Protein AF-A0A9D7KJK5-F1 (afdb_monomer_lite)

Sequence (68 aa):
MDLLKPTNQGNIPVELSGFSAIPLGNKVTLQWTTETETNNMGFEIERRDKYGDWKKIAFSKRIRNIDP

Foldseek 3Di:
DDPPDPPPPDDFDFAWPDWDWDDDPPDTDIDTDTPGDDPDQFDFDWDDDPPGDTDGPDTGRDDDDPDD

Secondary structure (DSSP, 8-state):
---------S----EEEEEEEEEETTEEEEEEEEEE-SS---EEEEE--TTS--EE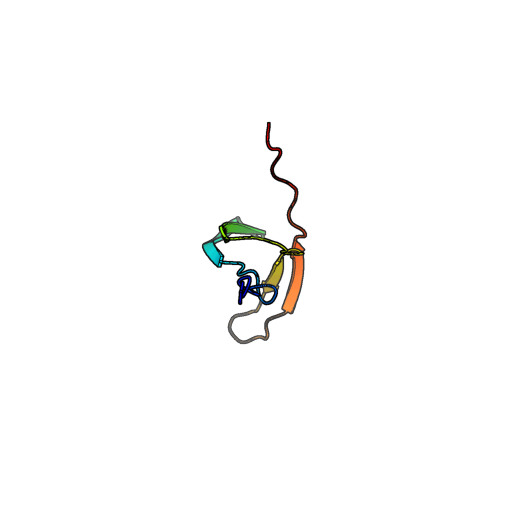EEEE--PPP---

Structure (mmCIF, N/CA/C/O backbone):
data_AF-A0A9D7KJK5-F1
#
_entry.id   AF-A0A9D7KJK5-F1
#
loop_
_atom_site.group_PDB
_atom_site.id
_atom_site.type_symbol
_atom_site.label_atom_id
_atom_site.label_alt_id
_atom_site.label_comp_id
_atom_site.label_asym_id
_atom_site.label_entity_id
_atom_site.label_seq_id
_atom_site.pdbx_PDB_ins_code
_atom_site.Cartn_x
_atom_site.Cartn_y
_atom_site.Cartn_z
_atom_site.occupancy
_atom_site.B_iso_or_equiv
_atom_site.auth_seq_id
_atom_site.auth_comp_id
_atom_site.auth_asym_id
_atom_site.auth_atom_id
_atom_site.pdbx_PDB_model_num
ATOM 1 N N . MET A 1 1 ? 30.294 -21.799 -27.192 1.00 47.91 1 MET A N 1
ATOM 2 C CA . MET A 1 1 ? 29.646 -20.477 -27.091 1.00 47.91 1 MET A CA 1
ATOM 3 C C . MET A 1 1 ? 28.362 -20.673 -26.316 1.00 47.91 1 MET A C 1
ATOM 5 O O . MET A 1 1 ? 27.312 -20.841 -26.917 1.00 47.91 1 MET A O 1
ATOM 9 N N . ASP A 1 2 ? 28.466 -20.700 -24.993 1.00 50.84 2 ASP A N 1
ATOM 10 C CA . ASP A 1 2 ? 27.298 -20.692 -24.119 1.00 50.84 2 ASP A CA 1
ATOM 11 C C . ASP A 1 2 ? 27.087 -19.261 -23.648 1.00 50.84 2 ASP A C 1
ATOM 13 O O . ASP A 1 2 ? 27.704 -18.791 -22.695 1.00 50.84 2 ASP A O 1
ATOM 17 N N . LEU A 1 3 ? 26.241 -18.538 -24.377 1.00 51.53 3 LEU A N 1
ATOM 18 C CA . LEU A 1 3 ? 25.676 -17.283 -23.902 1.00 51.53 3 LEU A CA 1
ATOM 19 C C . LEU A 1 3 ? 24.394 -17.630 -23.149 1.00 51.53 3 LEU A C 1
ATOM 21 O O . LEU A 1 3 ? 23.293 -17.526 -23.692 1.00 51.53 3 LEU A O 1
ATOM 25 N N . LEU A 1 4 ? 24.544 -18.066 -21.896 1.00 54.09 4 LEU A N 1
ATOM 26 C CA . LEU A 1 4 ? 23.442 -18.062 -20.940 1.00 54.09 4 LEU A CA 1
ATOM 27 C C . LEU A 1 4 ? 23.016 -16.603 -20.746 1.00 54.09 4 LEU A C 1
ATOM 29 O O . LEU A 1 4 ? 23.620 -15.840 -19.994 1.00 54.09 4 LEU A O 1
ATOM 33 N N . LYS A 1 5 ? 21.989 -16.198 -21.496 1.00 56.25 5 LYS A N 1
ATOM 34 C CA . LYS A 1 5 ? 21.243 -14.966 -21.250 1.00 56.25 5 LYS A CA 1
ATOM 35 C C . LYS A 1 5 ? 20.674 -15.067 -19.832 1.00 56.25 5 LYS A C 1
ATOM 37 O O . LYS A 1 5 ? 20.123 -16.121 -19.513 1.00 56.25 5 LYS A O 1
ATOM 42 N N . PRO A 1 6 ? 20.763 -14.030 -18.984 1.00 46.78 6 PRO A N 1
ATOM 43 C CA . PRO A 1 6 ? 20.117 -14.080 -17.683 1.00 46.78 6 PRO A CA 1
ATOM 44 C C . PRO A 1 6 ? 18.608 -14.195 -17.911 1.00 46.78 6 PRO A C 1
ATOM 46 O O . PRO A 1 6 ? 17.944 -13.237 -18.306 1.00 46.78 6 PRO A O 1
ATOM 49 N N . THR A 1 7 ? 18.054 -15.388 -17.709 1.00 52.09 7 THR A N 1
ATOM 50 C CA . THR A 1 7 ? 16.611 -15.620 -17.707 1.00 52.09 7 THR A CA 1
ATOM 51 C C . THR A 1 7 ? 16.062 -15.138 -16.375 1.00 52.09 7 THR A C 1
ATOM 53 O O . THR A 1 7 ? 15.720 -15.937 -15.512 1.00 52.09 7 THR A O 1
ATOM 56 N N . ASN A 1 8 ? 15.990 -13.823 -16.190 1.00 54.84 8 ASN A N 1
ATOM 57 C CA . ASN A 1 8 ? 15.175 -13.243 -15.127 1.00 54.84 8 ASN A CA 1
ATOM 58 C C . ASN A 1 8 ? 13.846 -12.744 -15.717 1.00 54.84 8 ASN A C 1
ATOM 60 O O . ASN A 1 8 ? 13.463 -11.588 -15.590 1.00 54.84 8 ASN A O 1
ATOM 64 N N . GLN A 1 9 ? 13.159 -13.640 -16.431 1.00 55.12 9 GLN A N 1
ATOM 65 C CA . GLN 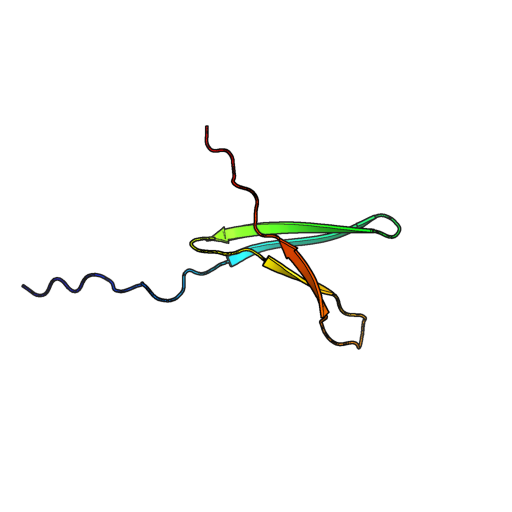A 1 9 ? 11.739 -13.512 -16.748 1.00 55.12 9 GLN A CA 1
ATOM 66 C C . GLN A 1 9 ? 10.978 -14.314 -15.694 1.00 55.12 9 GLN A C 1
ATOM 68 O O . GLN A 1 9 ? 10.719 -15.495 -15.904 1.00 55.12 9 GLN A O 1
ATOM 73 N N . GLY A 1 10 ? 10.685 -13.735 -14.530 1.00 60.72 10 GLY A N 1
ATOM 74 C CA . GLY A 1 10 ? 10.036 -14.543 -13.496 1.00 60.72 10 GLY A CA 1
ATOM 75 C C . GLY A 1 10 ? 9.299 -13.799 -12.410 1.00 60.72 10 GLY A C 1
ATOM 76 O O . GLY A 1 10 ? 8.157 -14.134 -12.161 1.00 60.72 10 GLY A O 1
ATOM 77 N N . ASN A 1 11 ? 9.896 -12.789 -11.791 1.00 56.44 11 ASN A N 1
ATOM 78 C CA . ASN A 1 11 ? 9.221 -11.972 -10.792 1.00 56.44 11 ASN A CA 1
ATOM 79 C C . ASN A 1 11 ? 9.838 -10.601 -10.886 1.00 56.44 11 ASN A C 1
ATOM 81 O O . ASN A 1 11 ? 11.017 -10.429 -10.586 1.00 56.44 11 ASN A O 1
ATOM 85 N N . ILE A 1 12 ? 9.062 -9.652 -11.379 1.00 61.19 12 ILE A N 1
ATOM 86 C CA . ILE A 1 12 ? 9.522 -8.286 -11.382 1.00 61.19 12 ILE A CA 1
ATOM 87 C C . ILE A 1 12 ? 9.066 -7.695 -10.051 1.00 61.19 12 ILE A C 1
ATOM 89 O O . ILE A 1 12 ? 7.856 -7.590 -9.838 1.00 61.19 12 ILE A O 1
ATOM 93 N N . PRO A 1 13 ? 9.993 -7.443 -9.112 1.00 71.94 13 PRO A N 1
ATOM 94 C CA . PRO A 1 13 ? 9.624 -7.050 -7.768 1.00 71.94 13 PRO A CA 1
ATOM 95 C C . PRO A 1 13 ? 8.900 -5.709 -7.838 1.00 71.94 13 PRO A C 1
ATOM 97 O O . PRO A 1 13 ? 9.342 -4.771 -8.503 1.00 71.94 13 PRO A O 1
ATOM 100 N N . VAL A 1 14 ? 7.744 -5.650 -7.187 1.00 77.12 14 VAL A N 1
ATOM 101 C CA . VAL A 1 14 ? 7.217 -4.385 -6.702 1.00 77.12 14 VAL A CA 1
ATOM 102 C C . VAL A 1 14 ? 7.776 -4.207 -5.300 1.00 77.12 14 VAL A C 1
ATOM 104 O O . VAL A 1 14 ? 7.599 -5.072 -4.444 1.00 77.12 14 VAL A O 1
ATOM 107 N N . GLU A 1 15 ? 8.484 -3.112 -5.075 1.00 82.25 15 GLU A N 1
ATOM 108 C CA . GLU A 1 15 ? 9.109 -2.814 -3.790 1.00 82.25 15 GLU A CA 1
ATOM 109 C C . GLU A 1 15 ? 8.623 -1.456 -3.315 1.00 82.25 15 GLU A C 1
ATOM 111 O O . GLU A 1 15 ? 8.826 -0.457 -3.998 1.00 82.25 15 GLU A O 1
ATOM 116 N N . LEU A 1 16 ? 7.949 -1.414 -2.166 1.00 84.50 16 LEU A N 1
ATOM 117 C CA . LEU A 1 16 ? 7.503 -0.164 -1.558 1.00 84.50 16 LEU A CA 1
ATOM 118 C C . LEU A 1 16 ? 8.659 0.467 -0.773 1.00 84.50 16 LEU A C 1
ATOM 120 O O . LEU A 1 16 ? 9.114 -0.117 0.204 1.00 84.50 16 LEU A O 1
ATOM 124 N N . SER A 1 17 ? 9.067 1.684 -1.138 1.00 88.38 17 SER A N 1
ATOM 125 C CA . SER A 1 17 ? 9.956 2.523 -0.308 1.00 88.38 17 SER A CA 1
ATOM 126 C C . SER A 1 17 ? 9.208 3.189 0.838 1.00 88.38 17 SER A C 1
ATOM 128 O O . SER A 1 17 ? 9.807 3.618 1.822 1.00 88.38 17 SER A O 1
ATOM 130 N N . GLY A 1 18 ? 7.895 3.355 0.690 1.00 89.62 18 GLY A N 1
ATOM 131 C CA . GLY A 1 18 ? 7.101 4.117 1.635 1.00 89.62 18 GLY A CA 1
ATOM 132 C C . GLY A 1 18 ? 5.625 3.795 1.528 1.00 89.62 18 GLY A C 1
ATOM 133 O O . GLY A 1 18 ? 5.087 3.608 0.438 1.00 89.62 18 GLY A O 1
ATOM 134 N N . PHE A 1 19 ? 4.967 3.765 2.681 1.00 92.06 19 PHE A N 1
ATOM 135 C CA . PHE A 1 19 ? 3.521 3.671 2.800 1.00 92.06 19 PHE A CA 1
ATOM 136 C C . PHE A 1 19 ? 3.066 4.482 4.013 1.00 92.06 19 PHE A C 1
ATOM 138 O O . PHE A 1 19 ? 3.583 4.306 5.117 1.00 92.06 19 PHE A O 1
ATOM 145 N N . SER A 1 20 ? 2.088 5.360 3.819 1.00 94.88 20 SER A N 1
ATOM 146 C CA . SER A 1 20 ? 1.449 6.115 4.890 1.00 94.88 20 SER A CA 1
ATOM 147 C C . SER A 1 20 ? -0.068 6.110 4.720 1.00 94.88 20 SER A C 1
ATOM 149 O O . SER A 1 20 ? -0.610 6.176 3.615 1.00 94.88 20 SER A O 1
ATOM 151 N N . ALA A 1 21 ? -0.764 6.019 5.851 1.00 94.88 21 ALA A N 1
ATOM 152 C CA . ALA A 1 21 ? -2.210 6.132 5.934 1.00 94.88 21 ALA A CA 1
ATOM 153 C C . ALA A 1 21 ? -2.540 7.312 6.849 1.00 94.88 21 ALA A C 1
ATOM 155 O O . ALA A 1 21 ? -2.286 7.267 8.052 1.00 94.88 21 ALA A O 1
ATOM 156 N N . ILE A 1 22 ? -3.074 8.382 6.269 1.00 96.94 22 ILE A N 1
ATOM 157 C CA . ILE A 1 22 ? -3.299 9.653 6.955 1.00 96.94 22 ILE A CA 1
ATOM 158 C C . ILE A 1 22 ? -4.807 9.818 7.180 1.00 96.94 22 ILE A C 1
ATOM 160 O O . ILE A 1 22 ? -5.547 9.988 6.204 1.00 96.94 22 ILE A O 1
ATOM 164 N N . PRO A 1 23 ? -5.302 9.748 8.430 1.00 95.19 23 PRO A N 1
ATOM 165 C CA . PRO A 1 23 ? -6.712 9.973 8.715 1.00 95.19 23 PRO A CA 1
ATOM 166 C C . PRO A 1 23 ? -7.073 11.453 8.523 1.00 95.19 23 PRO A C 1
ATOM 168 O O . PRO A 1 23 ? -6.381 12.346 9.008 1.00 95.19 23 PRO A O 1
ATOM 171 N N . LEU A 1 24 ? -8.187 11.710 7.841 1.00 95.19 24 LEU A N 1
ATOM 172 C CA . LEU A 1 24 ? -8.758 13.036 7.616 1.00 95.19 24 LEU A CA 1
ATOM 173 C C . LEU A 1 24 ? -10.263 12.984 7.904 1.00 95.19 24 LEU A C 1
ATOM 175 O O . LEU A 1 24 ? -11.080 12.693 7.026 1.00 95.19 24 LEU A O 1
ATOM 179 N N . GLY A 1 25 ? -10.628 13.227 9.164 1.00 94.88 25 GLY A N 1
ATOM 180 C CA . GLY A 1 25 ? -12.005 13.084 9.634 1.00 94.88 25 GLY A CA 1
ATOM 181 C C . GLY A 1 25 ? -12.501 11.646 9.470 1.00 94.88 25 GLY A C 1
ATOM 182 O O . GLY A 1 25 ? -11.968 10.726 10.083 1.00 94.88 25 GLY A O 1
ATOM 183 N N . ASN A 1 26 ? -13.511 11.450 8.622 1.00 93.88 26 ASN A N 1
ATOM 184 C CA . ASN A 1 26 ? -14.071 10.135 8.294 1.00 93.88 26 ASN A CA 1
ATOM 185 C C . ASN A 1 26 ? -13.437 9.475 7.054 1.00 93.88 26 ASN A C 1
ATOM 187 O O . ASN A 1 26 ? -13.944 8.460 6.574 1.00 93.88 26 ASN A O 1
ATOM 191 N N . LYS A 1 27 ? -12.360 10.051 6.511 1.00 93.12 27 LYS A N 1
ATOM 192 C CA . LYS A 1 27 ? -11.623 9.529 5.354 1.00 93.12 27 LYS A CA 1
ATOM 193 C C . LYS A 1 27 ? -10.202 9.150 5.752 1.00 93.12 27 LYS A C 1
ATOM 195 O O . LYS A 1 27 ? -9.685 9.610 6.766 1.00 93.12 27 LYS A O 1
ATOM 200 N N . VAL A 1 28 ? -9.562 8.329 4.927 1.00 94.00 28 VAL A N 1
ATOM 201 C CA . VAL A 1 28 ? -8.136 8.011 5.041 1.00 94.00 28 VAL A CA 1
ATOM 202 C C . VAL A 1 28 ? -7.496 8.234 3.680 1.00 94.00 28 VAL A C 1
ATOM 204 O O . VAL A 1 28 ? -7.966 7.689 2.681 1.00 94.00 28 VAL A O 1
ATOM 207 N N . THR A 1 29 ? -6.434 9.030 3.648 1.00 95.00 29 THR A N 1
ATOM 208 C CA . THR A 1 29 ? -5.586 9.190 2.467 1.00 95.00 29 THR A CA 1
ATOM 209 C C . THR A 1 29 ? -4.459 8.174 2.550 1.00 95.00 29 THR A C 1
ATOM 211 O O . THR A 1 29 ? -3.695 8.181 3.513 1.00 95.00 29 THR A O 1
ATOM 214 N N . LEU A 1 30 ? -4.359 7.304 1.548 1.00 94.81 30 LEU A N 1
ATOM 215 C CA . LEU A 1 30 ? -3.250 6.366 1.405 1.00 94.81 30 LEU A CA 1
ATOM 216 C C . LEU A 1 30 ? -2.225 6.964 0.443 1.00 94.81 30 LEU A C 1
ATOM 218 O O . LEU A 1 30 ? -2.589 7.372 -0.661 1.00 94.81 30 LEU A O 1
ATOM 222 N N . GLN A 1 31 ? -0.966 7.024 0.859 1.00 93.44 31 GLN A N 1
ATOM 223 C CA . GLN A 1 31 ? 0.150 7.448 0.019 1.00 93.44 31 GLN A CA 1
ATOM 224 C C . GLN A 1 31 ? 1.209 6.361 0.047 1.00 93.44 31 GLN A C 1
ATOM 226 O O . GLN A 1 31 ? 1.495 5.793 1.100 1.00 93.44 31 GLN A O 1
ATOM 231 N N . TRP A 1 32 ? 1.793 6.067 -1.105 1.00 90.75 32 TRP A N 1
ATOM 232 C CA . TRP A 1 32 ? 2.878 5.108 -1.189 1.00 90.75 32 TRP A CA 1
ATOM 233 C C . TRP A 1 32 ? 3.828 5.456 -2.320 1.00 90.75 32 TRP A C 1
ATOM 235 O O . TRP A 1 32 ? 3.451 6.111 -3.295 1.00 90.75 32 TRP A O 1
ATOM 245 N N . THR A 1 33 ? 5.066 5.011 -2.171 1.00 89.12 33 THR A N 1
ATOM 246 C CA . THR A 1 33 ? 6.116 5.125 -3.177 1.00 89.12 33 THR A CA 1
ATOM 247 C C . THR A 1 33 ? 6.737 3.761 -3.386 1.00 89.12 33 THR A C 1
ATOM 249 O O . THR A 1 33 ? 6.864 2.975 -2.447 1.00 89.12 33 THR A O 1
ATOM 252 N N . THR A 1 34 ? 7.120 3.480 -4.623 1.00 88.19 34 THR A N 1
ATOM 253 C CA . THR A 1 34 ? 7.835 2.259 -4.981 1.00 88.19 34 THR A CA 1
ATOM 254 C C . THR A 1 34 ? 9.284 2.577 -5.307 1.00 88.19 34 THR A C 1
ATOM 256 O O . THR A 1 34 ? 9.536 3.536 -6.037 1.00 88.19 34 THR A O 1
ATOM 259 N N . GLU A 1 35 ? 10.224 1.774 -4.820 1.00 82.69 35 GLU A N 1
ATOM 260 C CA . GLU A 1 35 ? 11.616 1.783 -5.292 1.00 82.69 35 GLU A CA 1
ATOM 261 C C . GLU A 1 35 ? 11.724 1.118 -6.660 1.00 82.69 35 GLU A C 1
ATOM 263 O O . GLU A 1 35 ? 12.348 1.654 -7.574 1.00 82.69 35 GLU A O 1
ATOM 268 N N . THR A 1 36 ? 11.038 -0.012 -6.829 1.00 78.12 36 THR A N 1
ATOM 269 C CA . THR A 1 36 ? 10.927 -0.713 -8.105 1.00 78.12 36 THR A CA 1
ATOM 270 C C . THR A 1 36 ? 9.471 -1.045 -8.391 1.00 78.12 36 THR A C 1
ATOM 272 O O . THR A 1 36 ? 8.711 -1.460 -7.517 1.00 78.12 36 THR A O 1
ATOM 275 N N . GLU A 1 37 ? 9.051 -0.806 -9.630 1.00 73.88 37 GLU A N 1
ATOM 276 C CA . GLU A 1 37 ? 7.738 -1.216 -10.113 1.00 73.88 37 GLU A CA 1
ATOM 277 C C . GLU A 1 37 ? 7.829 -1.447 -11.617 1.00 73.88 37 GLU A C 1
ATOM 279 O O . GLU A 1 37 ? 7.813 -0.516 -12.421 1.00 73.88 37 GLU A O 1
ATOM 284 N N . THR A 1 38 ? 7.990 -2.698 -12.021 1.00 78.00 38 THR A N 1
ATOM 285 C CA . THR A 1 38 ? 8.042 -3.071 -13.435 1.00 78.00 38 THR A CA 1
ATOM 286 C C . THR A 1 38 ? 7.079 -4.240 -13.645 1.00 78.00 38 THR A C 1
ATOM 288 O O . THR A 1 38 ? 6.986 -5.129 -12.810 1.00 78.00 38 THR A O 1
ATOM 291 N N . ASN A 1 39 ? 6.283 -4.197 -14.719 1.00 72.62 39 ASN A N 1
ATOM 292 C CA . ASN A 1 39 ? 5.177 -5.139 -14.969 1.00 72.62 39 ASN A CA 1
ATOM 293 C C . ASN A 1 39 ? 4.151 -5.265 -13.817 1.00 72.62 39 ASN A C 1
ATOM 295 O O . ASN A 1 39 ? 3.573 -6.330 -13.609 1.00 72.62 39 ASN A O 1
ATOM 299 N N . ASN A 1 40 ? 3.900 -4.186 -13.067 1.00 79.12 40 ASN A N 1
ATOM 300 C CA . ASN A 1 40 ? 2.826 -4.178 -12.079 1.00 79.12 40 ASN A CA 1
ATOM 301 C C . ASN A 1 40 ? 1.479 -3.847 -12.741 1.00 79.12 40 ASN A C 1
ATOM 303 O O . ASN A 1 40 ? 1.354 -2.848 -13.451 1.00 79.12 40 ASN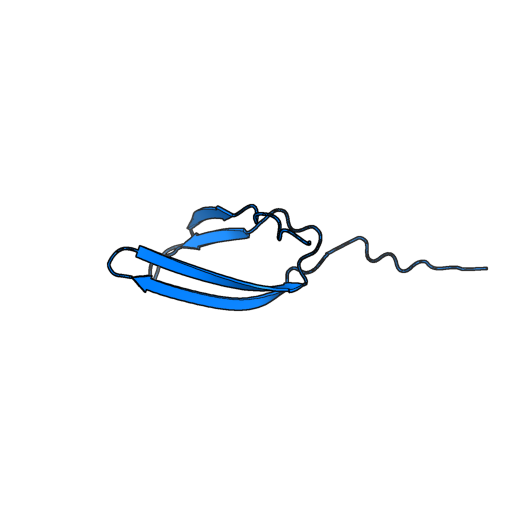 A O 1
ATOM 307 N N . MET A 1 41 ? 0.458 -4.672 -12.495 1.00 83.12 41 MET A N 1
ATOM 308 C CA . MET A 1 41 ? -0.913 -4.419 -12.959 1.00 83.12 41 MET A CA 1
ATOM 309 C C . MET A 1 41 ? -1.630 -3.349 -12.123 1.00 83.12 41 MET A C 1
ATOM 311 O O . MET A 1 41 ? -2.629 -2.784 -12.578 1.00 83.12 41 MET A O 1
ATOM 315 N N . GLY A 1 42 ? -1.152 -3.114 -10.900 1.00 87.88 42 GLY A N 1
ATOM 316 C CA . GLY A 1 42 ? -1.736 -2.206 -9.925 1.00 87.88 42 GLY A CA 1
ATOM 317 C C . GLY A 1 42 ? -1.698 -2.779 -8.509 1.00 87.88 42 GLY A C 1
ATOM 318 O O . GLY A 1 42 ? -1.178 -3.863 -8.269 1.00 87.88 42 GLY A O 1
ATOM 319 N N . PHE A 1 43 ? -2.284 -2.051 -7.565 1.00 89.12 43 PHE A N 1
ATOM 320 C CA . PHE A 1 43 ? -2.304 -2.401 -6.147 1.00 89.12 43 PHE A CA 1
ATOM 321 C C . PHE A 1 43 ? -3.718 -2.734 -5.688 1.00 89.12 43 PHE A C 1
ATOM 323 O O . PHE A 1 43 ? -4.647 -1.944 -5.881 1.00 89.12 43 PHE A O 1
ATOM 330 N N . GLU A 1 44 ? -3.880 -3.879 -5.035 1.00 93.50 44 GLU A N 1
ATOM 331 C CA . GLU A 1 44 ? -5.072 -4.147 -4.237 1.00 93.50 44 GLU A CA 1
ATOM 332 C C . GLU A 1 44 ? -4.991 -3.360 -2.933 1.00 93.50 44 GLU A C 1
ATOM 334 O O . GLU A 1 44 ? -3.974 -3.353 -2.245 1.00 93.50 44 GLU A O 1
ATOM 339 N N . ILE A 1 45 ? -6.071 -2.652 -2.621 1.00 94.56 45 ILE A N 1
ATOM 340 C CA . ILE A 1 45 ? -6.195 -1.896 -1.384 1.00 94.56 45 ILE A CA 1
ATOM 341 C C . ILE A 1 45 ? -7.112 -2.697 -0.486 1.00 94.56 45 ILE A C 1
ATOM 343 O O . ILE A 1 45 ? -8.289 -2.903 -0.805 1.00 94.56 45 ILE A O 1
ATOM 347 N N . GLU A 1 46 ? -6.569 -3.116 0.646 1.00 96.19 46 GLU A N 1
ATOM 348 C CA . GLU A 1 46 ? -7.293 -3.877 1.647 1.00 96.19 46 GLU A CA 1
ATOM 349 C C . GLU A 1 46 ? -7.460 -3.073 2.932 1.00 96.19 46 GLU A C 1
ATOM 351 O O . GLU A 1 46 ? -6.638 -2.225 3.289 1.00 96.19 46 GLU A O 1
ATOM 356 N N . ARG A 1 47 ? -8.548 -3.344 3.649 1.00 95.12 47 ARG A N 1
ATOM 357 C CA . ARG A 1 47 ? -8.801 -2.790 4.977 1.00 95.12 47 ARG A CA 1
ATOM 358 C C . ARG A 1 47 ? -9.319 -3.885 5.893 1.00 95.12 47 ARG A C 1
ATOM 360 O O . ARG A 1 47 ? -10.144 -4.698 5.483 1.00 95.12 47 ARG A O 1
ATOM 367 N N . ARG A 1 48 ? -8.879 -3.849 7.149 1.00 95.44 48 ARG A N 1
ATOM 368 C CA . ARG A 1 48 ? -9.457 -4.629 8.243 1.00 95.44 48 ARG A CA 1
ATOM 369 C C . ARG A 1 48 ? -9.745 -3.757 9.453 1.00 95.44 48 ARG A C 1
ATOM 371 O O . ARG 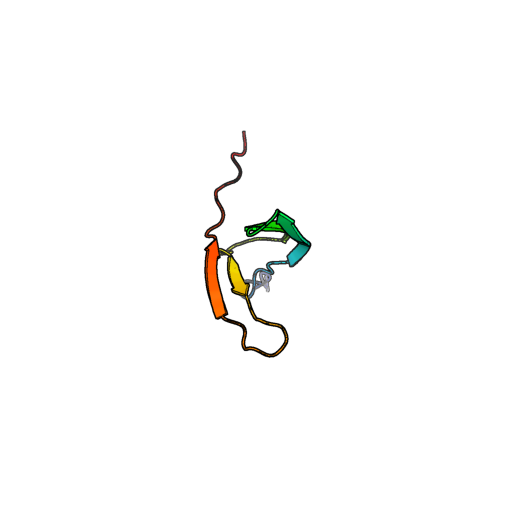A 1 48 ? -9.097 -2.730 9.659 1.00 95.44 48 ARG A O 1
ATOM 378 N N . ASP A 1 49 ? -10.680 -4.217 10.269 1.00 93.38 49 ASP A N 1
ATOM 379 C CA . ASP A 1 49 ? -10.841 -3.733 11.637 1.00 93.38 49 ASP A CA 1
ATOM 380 C C . ASP A 1 49 ? -9.819 -4.415 12.560 1.00 93.38 49 ASP A C 1
ATOM 382 O O . ASP A 1 49 ? -9.153 -5.374 12.167 1.00 93.38 49 ASP A O 1
ATOM 386 N N . LYS A 1 50 ? -9.694 -3.940 13.808 1.00 93.88 50 LYS A N 1
ATOM 387 C CA . LYS A 1 50 ? -8.636 -4.354 14.754 1.00 93.88 50 LYS A CA 1
ATOM 388 C C . LYS A 1 50 ? -8.458 -5.877 14.881 1.00 93.88 50 LYS A C 1
ATOM 390 O O . LYS A 1 50 ? -7.333 -6.340 15.046 1.00 93.88 50 LYS A O 1
ATOM 395 N N . TYR A 1 51 ? -9.553 -6.629 14.795 1.00 95.69 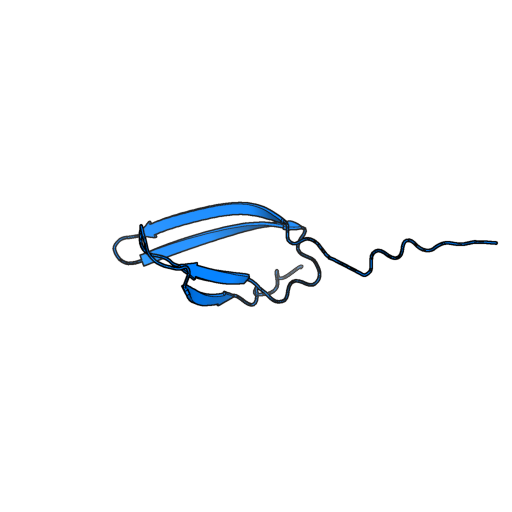51 TYR A N 1
ATOM 396 C CA . TYR A 1 51 ? -9.572 -8.089 14.927 1.00 95.69 51 TYR A CA 1
ATOM 397 C C . TYR A 1 51 ? -10.247 -8.800 13.743 1.00 95.69 51 TYR A C 1
ATOM 399 O O . TYR A 1 51 ? -10.543 -9.984 13.843 1.00 95.69 51 TYR A O 1
ATOM 407 N N . GLY A 1 52 ? -10.541 -8.081 12.655 1.00 95.50 52 GLY A N 1
ATOM 408 C CA . GLY A 1 52 ? -11.199 -8.650 11.478 1.00 95.50 52 GLY A CA 1
ATOM 409 C C . GLY A 1 52 ? -10.214 -9.125 10.412 1.00 95.50 52 GLY A C 1
ATOM 410 O O . GLY A 1 52 ? -9.010 -8.861 10.490 1.00 95.50 52 GLY A O 1
ATOM 411 N N . ASP A 1 53 ? -10.762 -9.761 9.380 1.00 97.38 53 ASP A N 1
ATOM 412 C CA . ASP A 1 53 ? -10.017 -10.142 8.183 1.00 97.38 53 ASP A CA 1
ATOM 413 C C . ASP A 1 53 ? -9.756 -8.940 7.277 1.00 97.38 53 ASP A C 1
ATOM 415 O O . ASP A 1 53 ? -10.539 -7.981 7.229 1.00 97.38 53 ASP A O 1
ATOM 419 N N . TRP A 1 54 ? -8.658 -9.014 6.526 1.00 96.75 54 TRP A N 1
ATOM 420 C CA . TRP A 1 54 ? -8.412 -8.103 5.419 1.00 96.75 54 TRP A CA 1
ATOM 421 C C . TRP A 1 54 ? -9.455 -8.322 4.336 1.00 96.75 54 TRP A C 1
ATOM 423 O O . TRP A 1 54 ? -9.724 -9.442 3.907 1.00 96.75 54 TRP A O 1
ATOM 433 N N . LYS A 1 55 ? -10.082 -7.223 3.929 1.00 97.56 55 LYS A N 1
ATOM 434 C CA . LYS A 1 55 ? -11.042 -7.211 2.838 1.00 97.56 55 LYS A CA 1
ATOM 435 C C . LYS A 1 55 ? -10.540 -6.258 1.780 1.00 97.56 55 LYS A C 1
ATOM 437 O O . LYS A 1 55 ? -10.267 -5.093 2.082 1.00 97.56 55 LYS A O 1
ATOM 442 N N . LYS A 1 56 ? -10.489 -6.728 0.539 1.00 97.12 56 LYS A N 1
ATOM 443 C CA . LYS A 1 56 ? -10.298 -5.869 -0.624 1.00 97.12 56 LYS A CA 1
ATOM 444 C C . LYS A 1 56 ? -11.414 -4.833 -0.684 1.00 97.12 56 LYS A C 1
ATOM 446 O O . LYS A 1 56 ? -12.593 -5.175 -0.757 1.00 97.12 56 LYS A O 1
ATOM 451 N N . ILE A 1 57 ? -11.024 -3.565 -0.661 1.00 95.81 57 ILE A N 1
ATOM 452 C CA . ILE A 1 57 ? -11.934 -2.420 -0.760 1.00 95.81 57 ILE A CA 1
ATOM 453 C C . ILE A 1 57 ? -11.759 -1.649 -2.066 1.00 95.81 57 ILE A C 1
ATOM 455 O O . ILE A 1 57 ? -12.678 -0.945 -2.476 1.00 95.81 57 ILE A O 1
ATOM 459 N N . ALA A 1 58 ? -10.608 -1.777 -2.732 1.00 94.69 58 ALA A N 1
ATOM 460 C CA . ALA A 1 58 ? -10.365 -1.156 -4.029 1.00 94.69 58 ALA A CA 1
ATOM 461 C C . ALA A 1 58 ? -9.199 -1.821 -4.777 1.00 94.69 58 ALA A C 1
ATOM 463 O O . ALA A 1 58 ? -8.446 -2.622 -4.225 1.00 94.69 58 ALA A O 1
ATOM 464 N N . PHE A 1 59 ? -9.050 -1.463 -6.051 1.00 92.69 59 PHE A N 1
ATOM 465 C CA . PHE A 1 59 ? -7.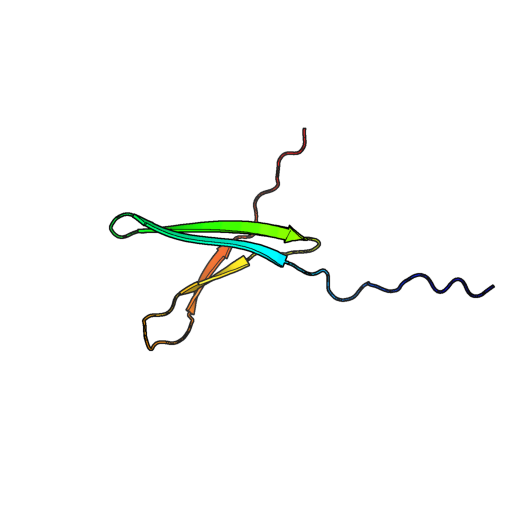867 -1.748 -6.856 1.00 92.69 59 PHE A CA 1
ATOM 466 C C . PHE A 1 59 ? -7.413 -0.462 -7.546 1.00 92.69 59 PHE A C 1
ATOM 468 O O . PHE A 1 59 ? -8.215 0.198 -8.211 1.00 92.69 59 PHE A O 1
ATOM 475 N N . SER A 1 60 ? -6.141 -0.106 -7.396 1.00 89.81 60 SER A N 1
ATOM 476 C CA . SER A 1 60 ? -5.528 1.044 -8.055 1.00 89.81 60 SER A CA 1
ATOM 477 C C . SER A 1 60 ? -4.624 0.560 -9.179 1.00 89.81 60 SER A C 1
ATOM 479 O O . SER A 1 60 ? -3.538 0.052 -8.929 1.00 89.81 60 SER A O 1
ATOM 481 N N . LYS A 1 61 ? -5.051 0.750 -10.431 1.00 80.31 61 LYS A N 1
ATOM 482 C CA . LYS A 1 61 ? -4.327 0.312 -11.642 1.00 80.31 61 LYS A CA 1
ATOM 483 C C . LYS A 1 61 ? -2.982 1.031 -11.874 1.00 80.31 61 LYS A C 1
ATOM 485 O O . LYS A 1 61 ? -2.235 0.642 -12.758 1.00 80.31 61 LYS A O 1
ATOM 490 N N . ARG A 1 62 ? -2.692 2.071 -11.082 1.00 69.62 62 ARG A N 1
ATOM 491 C CA . ARG A 1 62 ? -1.666 3.100 -11.312 1.00 69.62 62 ARG A CA 1
ATOM 492 C C . ARG A 1 62 ? -1.905 3.869 -12.627 1.00 69.62 62 ARG A C 1
ATOM 494 O O . ARG A 1 62 ? -2.050 3.315 -13.713 1.00 69.62 62 ARG A O 1
ATOM 501 N N . ILE A 1 63 ? -2.009 5.192 -12.514 1.00 51.56 63 ILE A N 1
ATOM 502 C CA . ILE A 1 63 ? -2.057 6.119 -13.653 1.00 51.56 63 ILE A CA 1
ATOM 503 C C . ILE A 1 63 ? -0.608 6.416 -14.050 1.00 51.56 63 ILE A C 1
ATOM 505 O O . ILE A 1 63 ? 0.238 6.596 -13.177 1.00 51.56 63 ILE A O 1
ATOM 509 N N . ARG A 1 64 ? -0.329 6.414 -15.360 1.00 50.00 64 ARG A N 1
ATOM 510 C CA . ARG A 1 64 ? 0.986 6.703 -15.951 1.00 50.00 64 ARG A CA 1
ATOM 511 C C . ARG A 1 64 ? 1.585 7.971 -15.337 1.00 50.00 64 ARG A C 1
ATOM 513 O O . ARG A 1 64 ? 0.915 9.003 -15.319 1.00 50.00 64 ARG A O 1
ATOM 520 N N . ASN A 1 65 ? 2.851 7.914 -14.931 1.00 41.78 65 ASN A N 1
ATOM 521 C CA . ASN A 1 65 ? 3.657 9.126 -14.913 1.00 41.78 65 ASN A CA 1
ATOM 522 C C . ASN A 1 65 ? 3.719 9.627 -16.361 1.00 41.78 65 ASN A C 1
ATOM 524 O O . ASN A 1 65 ? 4.028 8.866 -17.278 1.00 41.78 65 ASN A O 1
ATOM 528 N N . ILE A 1 66 ? 3.330 10.880 -16.560 1.00 44.47 66 ILE A N 1
ATOM 529 C CA . ILE A 1 66 ? 3.667 11.634 -17.759 1.00 44.47 66 ILE A CA 1
ATOM 530 C C . ILE A 1 66 ? 5.183 11.835 -17.669 1.00 44.47 66 ILE A C 1
ATOM 532 O O . ILE A 1 66 ? 5.635 12.639 -16.857 1.00 44.47 66 ILE A O 1
ATOM 536 N N . ASP A 1 67 ? 5.951 11.053 -18.425 1.00 34.53 67 ASP A N 1
ATOM 537 C CA . ASP A 1 67 ? 7.295 11.480 -18.817 1.00 34.53 67 ASP A CA 1
ATOM 538 C C . ASP A 1 67 ? 7.131 12.671 -19.783 1.00 34.53 67 ASP A C 1
ATOM 540 O O . ASP A 1 67 ? 6.209 12.634 -20.610 1.00 34.53 67 ASP A O 1
ATOM 544 N N . PRO A 1 68 ? 7.940 13.742 -19.670 1.00 42.09 68 PRO A N 1
ATOM 545 C CA . PRO A 1 68 ? 8.054 14.732 -20.738 1.00 42.09 68 PRO A CA 1
ATOM 546 C C . PRO A 1 68 ? 8.545 14.107 -22.052 1.00 42.09 68 PRO A C 1
ATOM 548 O O . PRO A 1 68 ? 9.337 13.138 -22.001 1.00 42.09 68 PRO A O 1
#

Radius of gyration: 17.3 Å; chains: 1; bounding box: 44×35×42 Å

pLDDT: mean 79.29, std 18.7, range [34.53, 97.56]